Protein 6KIL (pdb70)

Secondary structure (DSSP, 8-state):
-PPP--S-EE--SHHHHHHHHHHSSEEEEEEE-TT-HHHHHHHHHHHHHHHHSS-EEEEEEGGG-HHHHHHTT--SSSEEEEEETTEEEEEEES---HHHHHHHHHHHHS---

Organism: Halobacterium salinarum (strain ATCC 700922 / JCM 11081 / NRC-1) (NCBI:txid64091)

Structure (mmCIF, N/CA/C/O backbone):
data_6KIL
#
_entry.id   6KIL
#
_cell.length_a   40.917
_cell.length_b   43.283
_cell.length_c   54.435
_cell.angle_alpha   90.000
_cell.angle_beta   90.000
_cell.angle_gamma   90.000
#
_symmetry.space_group_name_H-M   'P 21 21 21'
#
loop_
_entity.id
_entity.type
_entity.pdbx_description
1 polymer Thioredoxin
2 water water
#
loop_
_atom_site.group_PDB
_atom_site.id
_atom_site.type_symbol
_atom_site.label_atom_id
_atom_site.label_alt_id
_atom_site.label_comp_id
_atom_site.label_asym_id
_atom_site.label_entity_id
_atom_site.label_seq_id
_atom_site.pdbx_PDB_ins_code
_atom_site.Cartn_x
_atom_site.Cartn_y
_atom_site.Cartn_z
_atom_site.occupancy
_atom_site.B_iso_or_equiv
_atom_site.auth_seq_id
_atom_site.auth_comp_id
_atom_site.auth_asym_id
_atom_site.auth_atom_id
_atom_site.pdbx_PDB_model_num
ATOM 1 N N . GLY A 1 12 ? 52.89100 12.64400 17.96700 1.000 49.78325 10 GLY A N 1
ATOM 2 C CA . GLY A 1 12 ? 52.56900 13.54700 16.87900 1.000 40.47584 10 GLY A CA 1
ATOM 3 C C . GLY A 1 12 ? 52.61800 15.02300 17.24400 1.000 45.24662 10 GLY A C 1
ATOM 4 O O . GLY A 1 12 ? 53.57200 15.49500 17.86300 1.000 41.51053 10 GLY A O 1
ATOM 5 N N . THR A 1 13 ? 51.58000 15.75300 16.84300 1.000 45.45416 11 THR A N 1
ATOM 6 C CA . THR A 1 13 ? 51.46900 17.18600 17.06200 1.000 48.54116 11 THR A CA 1
ATOM 7 C C . THR A 1 13 ? 50.65800 17.46500 18.32700 1.000 45.69602 11 THR A C 1
ATOM 8 O O . THR A 1 13 ? 49.93400 16.60500 18.83700 1.000 43.90094 11 THR A O 1
ATOM 12 N N . ALA A 1 14 ? 50.79300 18.68700 18.83600 1.000 49.76635 12 ALA A N 1
ATOM 13 C CA . ALA A 1 14 ? 50.10300 19.08900 20.05500 1.000 44.26112 12 ALA A CA 1
ATOM 14 C C . ALA A 1 14 ? 48.65300 19.44000 19.75000 1.000 43.32338 12 ALA A C 1
ATOM 15 O O . ALA A 1 14 ? 48.37200 20.24700 18.85900 1.000 43.18757 12 ALA A O 1
ATOM 17 N N . SER A 1 15 ? 47.74000 18.83400 20.48700 1.000 42.02811 13 SER A N 1
ATOM 18 C CA . SER A 1 15 ? 46.32400 19.09200 20.29500 1.000 40.35335 13 SER A CA 1
ATOM 19 C C . SER A 1 15 ? 45.89000 20.31300 21.09800 1.000 27.32677 13 SER A C 1
ATOM 20 O O . SER A 1 15 ? 46.53000 20.67900 22.09000 1.000 22.65132 13 SER A O 1
ATOM 23 N N . PRO A 1 16 ? 44.79100 20.96900 20.69800 1.000 28.11283 14 PRO A N 1
ATOM 24 C CA . PRO A 1 16 ? 44.28400 22.11700 21.48100 1.000 21.18536 14 PRO A CA 1
ATOM 25 C C . PRO A 1 16 ? 43.55200 21.65300 22.73800 1.000 16.47512 14 PRO A C 1
ATOM 26 O O . PRO A 1 16 ? 42.31600 21.52600 22.80100 1.000 15.82500 14 PRO A O 1
ATOM 30 N N . ASP A 1 17 ? 44.33500 21.41500 23.78300 1.000 13.10309 15 ASP A N 1
ATOM 31 C CA . ASP A 1 17 ? 43.83500 20.80300 25.00400 1.000 12.63308 15 ASP A CA 1
ATOM 32 C C . ASP A 1 17 ? 43.48300 21.81300 26.08600 1.000 14.37171 15 ASP A C 1
ATOM 33 O O . ASP A 1 17 ? 43.22300 21.41400 27.22200 1.000 17.35752 15 ASP A O 1
ATOM 38 N N . GLU A 1 18 ? 43.43500 23.10100 25.75700 1.000 10.44648 16 GLU A N 1
ATOM 39 C CA . GLU A 1 18 ? 42.93900 24.12000 26.66500 1.000 12.97087 16 GLU A CA 1
ATOM 40 C C . GLU A 1 18 ? 42.03200 25.06500 25.89300 1.000 10.39374 16 GLU A C 1
ATOM 41 O O . GLU A 1 18 ? 42.15800 25.18900 24.67100 1.000 12.70105 16 GLU A O 1
ATOM 47 N N . PRO A 1 19 ? 41.08000 25.71200 26.56000 1.000 8.05210 17 PRO A N 1
ATOM 48 C CA . PRO A 1 19 ? 40.18500 26.61600 25.83300 1.000 7.86120 17 PRO A CA 1
ATOM 49 C C . PRO A 1 19 ? 40.93900 27.78400 25.20900 1.000 9.34182 17 PRO A C 1
ATOM 50 O O . PRO A 1 19 ? 41.96500 28.23500 25.71800 1.000 11.15708 17 PRO A O 1
ATOM 54 N N . LEU A 1 20 ? 40.39700 28.27100 24.09600 1.000 9.83099 18 LEU A N 1
ATOM 55 C CA . LEU A 1 20 ? 40.97100 29.37200 23.32000 1.000 8.32925 18 LEU A CA 1
ATOM 56 C C . LEU A 1 20 ? 40.06700 30.59300 23.43100 1.000 6.87502 18 LEU A C 1
ATOM 57 O O . LEU A 1 20 ? 38.91100 30.54600 22.99600 1.000 9.64440 18 LEU A O 1
ATOM 62 N N . TYR A 1 21 ? 40.59600 31.69700 23.95900 1.000 8.23251 19 TYR A N 1
ATOM 63 C CA . TYR A 1 21 ? 39.83600 32.94300 23.93800 1.000 9.45592 19 TYR A CA 1
ATOM 64 C C . TYR A 1 21 ? 39.89200 33.53100 22.53500 1.000 8.60020 19 TYR A C 1
ATOM 65 O O . TYR A 1 21 ? 40.97200 33.71300 21.96700 1.000 11.14771 19 TYR A O 1
ATOM 74 N N . VAL A 1 22 ? 38.71800 33.80200 21.97500 1.000 7.89067 20 VAL A N 1
ATOM 75 C CA . VAL A 1 22 ? 38.56900 34.15900 20.57100 1.000 9.40645 20 VAL A CA 1
ATOM 76 C C . VAL A 1 22 ? 37.88400 35.51200 20.49500 1.000 9.72304 20 VAL A C 1
ATOM 77 O O . VAL A 1 22 ? 36.84800 35.72300 21.13600 1.000 11.45041 20 VAL A O 1
ATOM 81 N N . GLN A 1 23 ? 38.46400 36.42500 19.72600 1.000 11.15994 21 GLN A N 1
ATOM 82 C CA A GLN A 1 23 ? 37.88600 37.74000 19.50100 0.475 12.26421 21 GLN A CA 1
ATOM 83 C CA B GLN A 1 23 ? 37.89300 37.74600 19.50300 0.525 12.15034 21 GLN A CA 1
ATOM 84 C C . GLN A 1 23 ? 37.77400 37.94400 18.00000 1.000 12.48642 21 GLN A C 1
ATOM 85 O O . GLN A 1 23 ? 38.78300 37.91600 17.29400 1.000 16.60813 21 GLN A O 1
ATOM 96 N N . GLY A 1 24 ? 36.55500 38.10000 17.51600 1.000 12.51823 22 GLY A N 1
ATOM 97 C CA . GLY A 1 24 ? 36.35900 38.45300 16.12800 1.000 12.07047 22 GLY A CA 1
ATOM 98 C C . GLY A 1 24 ? 36.16200 37.25500 15.21700 1.000 11.41130 22 GLY A C 1
ATOM 99 O O . GLY A 1 24 ? 36.54800 36.12800 15.51400 1.000 11.85915 22 GLY A O 1
ATOM 100 N N . GLN A 1 25 ? 35.58300 37.54500 14.04900 1.000 15.81659 23 GLN A N 1
ATOM 101 C CA . GLN A 1 25 ? 35.24500 36.49700 13.09400 1.000 14.63175 23 GLN A CA 1
ATOM 102 C C . GLN A 1 25 ? 36.48400 35.79500 12.55000 1.000 13.16471 23 GLN A C 1
ATOM 103 O O . GLN A 1 25 ? 36.48200 34.57100 12.36300 1.000 14.01126 23 GLN A O 1
ATOM 109 N N . THR A 1 26 ? 37.54500 36.54600 12.25000 1.000 12.49055 24 THR A N 1
ATOM 110 C CA . THR A 1 26 ? 38.73300 35.90400 11.69200 1.000 12.84816 24 THR A CA 1
ATOM 111 C C . THR A 1 26 ? 39.31500 34.88400 12.66000 1.000 12.23384 24 THR A C 1
ATOM 112 O O . THR A 1 26 ? 39.72400 33.78700 12.25300 1.000 13.36378 24 THR A O 1
ATOM 116 N N . GLU A 1 27 ? 39.38300 35.23100 13.94700 1.000 11.02017 25 GLU A N 1
ATOM 117 C CA . GLU A 1 27 ? 39.92200 34.29100 14.92600 1.000 10.10087 25 GLU A CA 1
ATOM 118 C C . GLU A 1 27 ? 39.02500 33.07100 15.08400 1.000 9.88656 25 GLU A C 1
ATOM 119 O O . GLU A 1 27 ? 39.52400 31.94800 15.24500 1.000 10.59699 25 GLU A O 1
ATOM 125 N N . LEU A 1 28 ? 37.70700 33.26900 15.04200 1.000 10.51868 26 LEU A N 1
ATOM 126 C CA . LEU A 1 28 ? 36.80200 32.13100 15.14200 1.000 8.96398 26 LEU A CA 1
ATOM 127 C C . LEU A 1 28 ? 36.92800 31.24400 13.91700 1.000 9.99000 26 LEU A C 1
ATOM 128 O O . LEU A 1 28 ? 37.05200 30.02100 14.04100 1.000 9.98632 26 LEU A O 1
ATOM 133 N N . ASP A 1 29 ? 36.95900 31.85500 12.72900 1.000 11.29775 27 ASP A N 1
ATOM 134 C CA . ASP A 1 29 ? 37.15500 31.09500 11.49900 1.000 11.49083 27 ASP A CA 1
ATOM 135 C C . ASP A 1 29 ? 38.44300 30.29100 11.54200 1.000 13.47234 27 ASP A C 1
ATOM 136 O O . ASP A 1 29 ? 38.51100 29.17500 11.01100 1.000 14.18706 27 ASP A O 1
ATOM 141 N N . ASP A 1 30 ? 39.49600 30.84900 12.14100 1.000 12.02887 28 ASP A N 1
ATOM 142 C CA . ASP A 1 30 ? 40.74200 30.09800 12.21400 1.000 11.06547 28 ASP A CA 1
ATOM 143 C C . ASP A 1 30 ? 40.55400 28.82500 13.02500 1.000 13.15909 28 ASP A C 1
ATOM 144 O O . ASP A 1 30 ? 41.09000 27.76800 12.67000 1.000 15.55087 28 ASP A O 1
ATOM 149 N N . VAL A 1 31 ? 39.79100 28.90900 14.11900 1.000 9.46613 29 VAL A N 1
ATOM 150 C CA . VAL A 1 31 ? 39.61800 27.74300 14.97900 1.000 9.74265 29 VAL A CA 1
ATOM 151 C C . VAL A 1 31 ? 38.68500 26.73200 14.33200 1.000 12.72740 29 VAL A C 1
ATOM 152 O O . VAL A 1 31 ? 38.96000 25.52500 14.33700 1.000 12.06678 29 VAL A O 1
ATOM 156 N N . THR A 1 32 ? 37.58300 27.19900 13.74200 1.000 11.08095 30 THR A N 1
ATOM 157 C CA . THR A 1 32 ? 36.62500 26.25200 13.17100 1.000 9.64434 30 THR A CA 1
ATOM 158 C C . THR A 1 32 ? 37.12000 25.63600 11.86700 1.000 14.16573 30 THR A C 1
ATOM 159 O O . THR A 1 32 ? 36.61500 24.58000 11.47100 1.000 15.11807 30 THR A O 1
ATOM 163 N N . SER A 1 33 ? 38.09300 26.25500 11.18900 1.000 13.16066 31 SER A N 1
ATOM 164 C CA A SER A 1 33 ? 38.64900 25.64300 9.98800 0.565 13.16450 31 SER A CA 1
ATOM 165 C CA B SER A 1 33 ? 38.69100 25.68600 9.98200 0.435 13.99707 31 SER A CA 1
ATOM 166 C C . SER A 1 33 ? 39.82400 24.72000 10.28800 1.000 15.85090 31 SER A C 1
ATOM 167 O O . SER A 1 33 ? 40.12300 23.83800 9.47300 1.000 19.52440 31 SER A O 1
ATOM 172 N N . ASP A 1 34 ? 40.47900 24.88900 11.44000 1.000 16.60605 32 ASP A N 1
ATOM 173 C CA A ASP A 1 34 ? 41.64100 24.10200 11.82900 0.464 17.65163 32 ASP A CA 1
ATOM 174 C CA B ASP A 1 34 ? 41.63600 24.08500 11.80700 0.536 17.24984 32 ASP A CA 1
ATOM 175 C C . ASP A 1 34 ? 41.30000 22.94400 12.76000 1.000 15.39139 32 ASP A C 1
ATOM 176 O O . ASP A 1 34 ? 42.18100 22.13600 13.06400 1.000 16.57642 32 ASP A O 1
ATOM 185 N N . ASN A 1 35 ? 40.06100 22.85800 13.23600 1.000 13.49060 33 ASN A N 1
ATOM 186 C CA . ASN A 1 35 ? 39.61900 21.80000 14.14000 1.000 12.63544 33 ASN A CA 1
ATOM 187 C C . ASN A 1 35 ? 38.27500 21.28900 13.65400 1.000 12.52084 33 ASN A C 1
ATOM 188 O O . ASN A 1 35 ? 37.39500 22.09000 13.34000 1.000 13.17558 33 ASN A O 1
ATOM 193 N N . ASP A 1 36 ? 38.13500 19.96300 13.54000 1.000 10.11162 34 ASP A N 1
ATOM 194 C CA . ASP A 1 36 ? 36.90900 19.42000 12.96400 1.000 10.58299 34 ASP A CA 1
ATOM 195 C C . ASP A 1 36 ? 35.69800 19.78100 13.81000 1.000 12.06670 34 ASP A C 1
ATOM 196 O O . ASP A 1 36 ? 34.66400 20.18900 13.27600 1.000 11.43897 34 ASP A O 1
ATOM 201 N N . VAL A 1 37 ? 35.80300 19.65900 15.13400 1.000 9.03024 35 VAL A N 1
ATOM 202 C CA . VAL A 1 37 ? 34.68100 19.94900 16.02000 1.000 8.75923 35 VAL A CA 1
ATOM 203 C C . VAL A 1 37 ? 35.11300 21.06000 16.96000 1.000 8.87186 35 VAL A C 1
ATOM 204 O O . VAL A 1 37 ? 36.21300 21.00800 17.52400 1.000 8.85931 35 VAL A O 1
ATOM 208 N N . VAL A 1 38 ? 34.27100 22.07900 17.10900 1.000 8.70870 36 VAL A N 1
ATOM 209 C CA . VAL A 1 38 ? 34.57400 23.20000 17.98900 1.000 9.10453 36 VAL A CA 1
ATOM 210 C C . VAL A 1 38 ? 33.35000 23.48500 18.85000 1.000 7.38191 36 VAL A C 1
ATOM 211 O O . VAL A 1 38 ? 32.24000 23.62700 18.32600 1.000 8.37688 36 VAL A O 1
ATOM 215 N N . LEU A 1 39 ? 33.55500 23.57700 20.16900 1.000 7.68870 37 LEU A N 1
ATOM 216 C CA . LEU A 1 39 ? 32.53100 24.07100 21.08500 1.000 6.80761 37 LEU A CA 1
ATOM 217 C C . LEU A 1 39 ? 32.84100 25.52900 21.39900 1.000 8.40166 37 LEU A C 1
ATOM 218 O O . LEU A 1 39 ? 33.85700 25.82600 22.03600 1.000 8.39622 37 LEU A O 1
ATOM 223 N N . ALA A 1 40 ? 31.96300 26.43300 20.96300 1.000 8.13935 38 ALA A N 1
ATOM 224 C CA . ALA A 1 40 ? 32.11500 27.86600 21.19500 1.000 6.27081 38 ALA A CA 1
ATOM 225 C C . ALA A 1 40 ? 31.25200 28.26800 22.38300 1.000 8.94131 38 ALA A C 1
ATOM 226 O O . ALA A 1 40 ? 30.02500 28.14600 22.33400 1.000 10.24223 38 ALA A O 1
ATOM 228 N N . ASP A 1 41 ? 31.89800 28.75300 23.43200 1.000 7.54529 39 ASP A N 1
ATOM 229 C CA . ASP A 1 41 ? 31.25500 29.14700 24.68400 1.000 6.70110 39 ASP A CA 1
ATOM 230 C C . ASP A 1 41 ? 31.10200 30.66500 24.65800 1.000 9.12733 39 ASP A C 1
ATOM 231 O O . ASP A 1 41 ? 32.08700 31.39500 24.81600 1.000 8.64124 39 ASP A O 1
ATOM 236 N N . PHE A 1 42 ? 29.87800 31.14400 24.42100 1.000 6.94051 40 PHE A N 1
ATOM 237 C CA . PHE A 1 42 ? 29.59700 32.57900 24.43500 1.000 6.69031 40 PHE A CA 1
ATOM 238 C C . PHE A 1 42 ? 29.22000 32.98000 25.85000 1.000 7.90535 40 PHE A C 1
ATOM 239 O O . PHE A 1 42 ? 28.21300 32.50200 26.38700 1.000 8.96033 40 PHE A O 1
ATOM 247 N N . TYR A 1 43 ? 30.01200 33.87000 26.44100 1.000 7.52734 41 TYR A N 1
ATOM 248 C CA . TYR A 1 43 ? 29.92800 34.18200 27.86200 1.000 8.03985 41 TYR A CA 1
ATOM 249 C C . TYR A 1 43 ? 29.92700 35.68600 28.11100 1.000 10.45811 41 TYR A C 1
ATOM 250 O O . TYR A 1 43 ? 30.25800 36.49400 27.24100 1.000 11.09946 41 TYR A O 1
ATOM 259 N N . ALA A 1 44 ? 29.56600 36.04700 29.34200 1.000 9.65349 42 ALA A N 1
ATOM 260 C CA . ALA A 1 44 ? 29.79900 37.37100 29.90000 1.000 12.88267 42 ALA A CA 1
ATOM 261 C C . ALA A 1 44 ? 30.40700 37.19700 31.28600 1.000 12.87622 42 ALA A C 1
ATOM 262 O O . ALA A 1 44 ? 30.01800 36.29200 32.02800 1.000 15.59658 42 ALA A O 1
ATOM 264 N N . ASP A 1 45 ? 31.38200 38.04500 31.63500 1.000 16.12833 43 ASP A N 1
ATOM 265 C CA A ASP A 1 45 ? 32.09600 37.87200 32.89600 0.568 21.63932 43 ASP A CA 1
ATOM 266 C CA B ASP A 1 45 ? 32.08000 37.82800 32.89800 0.432 21.59158 43 ASP A CA 1
ATOM 267 C C . ASP A 1 45 ? 31.24500 38.21500 34.10900 1.000 21.20887 43 ASP A C 1
ATOM 268 O O . ASP A 1 45 ? 31.62100 37.85900 35.23200 1.000 27.13663 43 ASP A O 1
ATOM 277 N N . TRP A 1 46 ? 30.12700 38.90500 33.91200 1.000 15.89081 44 TRP A N 1
ATOM 278 C CA . TRP A 1 46 ? 29.22400 39.26400 34.99600 1.000 18.64645 44 TRP A CA 1
ATOM 279 C C . TRP A 1 46 ? 28.14000 38.22100 35.22400 1.000 15.85628 44 TRP A C 1
ATOM 280 O O . TRP A 1 46 ? 27.28500 38.41900 36.10000 1.000 21.00116 44 TRP A O 1
ATOM 291 N N . CYS A 1 47 ? 28.16600 37.11600 34.48100 1.000 17.72996 45 CYS A N 1
ATOM 292 C CA . CYS A 1 47 ? 27.12300 36.10100 34.52700 1.000 14.11720 45 CYS A CA 1
ATOM 293 C C . CYS A 1 47 ? 27.60600 34.90100 35.33200 1.000 15.20191 45 CYS A C 1
ATOM 294 O O . CYS A 1 47 ? 28.63000 34.29500 34.99200 1.000 15.43366 45 CYS A O 1
ATOM 297 N N . GLY A 1 48 ? 26.85700 34.55100 36.37900 1.000 18.34945 46 GLY A N 1
ATOM 298 C CA . GLY A 1 48 ? 27.21700 33.48000 37.28100 1.000 16.86681 46 GLY A CA 1
ATOM 299 C C . GLY A 1 48 ? 27.30800 32.11800 36.62000 1.000 17.01449 46 GLY A C 1
ATOM 300 O O . GLY A 1 48 ? 28.33900 31.44200 36.70700 1.000 16.72316 46 GLY A O 1
ATOM 301 N N . PRO A 1 49 ? 26.23000 31.67600 35.96000 1.000 17.60445 47 PRO A N 1
ATOM 302 C CA . PRO A 1 49 ? 26.30800 30.40900 35.21600 1.000 14.36005 47 PRO A CA 1
ATOM 303 C C . PRO A 1 49 ? 27.45100 30.36400 34.21400 1.000 12.33748 47 PRO A C 1
ATOM 304 O O . PRO A 1 49 ? 28.03500 29.29500 34.00100 1.000 14.72858 47 PRO A O 1
ATOM 308 N N . CYS A 1 50 ? 27.81400 31.49700 33.61400 1.000 13.21771 48 CYS A N 1
ATOM 309 C CA . CYS A 1 50 ? 28.96800 31.51100 32.71900 1.000 12.62495 48 CYS A CA 1
ATOM 310 C C . CYS A 1 50 ? 30.25100 31.14300 33.45400 1.000 13.25379 48 CYS A C 1
ATOM 311 O O . CYS A 1 50 ? 31.08600 30.39800 32.92200 1.000 13.46116 48 CYS A O 1
ATOM 314 N N . GLN A 1 51 ? 30.45200 31.69500 34.65600 1.000 15.21778 49 GLN A N 1
ATOM 315 C CA . GLN A 1 51 ? 31.66400 31.36200 35.40100 1.000 14.86128 49 GLN A CA 1
ATOM 316 C C . GLN A 1 51 ? 31.67600 29.89300 35.80500 1.000 17.31801 49 GLN A C 1
ATOM 317 O O . GLN A 1 51 ? 32.72900 29.24600 35.78800 1.000 20.68211 49 GLN A O 1
ATOM 323 N N . MET A 1 52 ? 30.50900 29.33000 36.09900 1.000 14.73846 50 MET A N 1
ATOM 324 C CA . MET A 1 52 ? 30.44600 27.91500 36.44500 1.000 17.58336 50 MET A CA 1
ATOM 325 C C . MET A 1 52 ? 30.79300 27.03300 35.25200 1.000 15.65188 50 MET A C 1
ATOM 326 O O . MET A 1 52 ? 31.28500 25.90900 35.42300 1.000 17.78782 50 MET A O 1
ATOM 331 N N . LEU A 1 53 ? 30.57600 27.53600 34.03700 1.000 13.57637 51 LEU A N 1
ATOM 332 C CA . LEU A 1 53 ? 30.96500 26.78000 32.85800 1.000 11.09463 51 LEU A CA 1
ATOM 333 C C . LEU A 1 53 ? 32.47300 26.76800 32.63600 1.000 15.04274 51 LEU A C 1
ATOM 334 O O . LEU A 1 53 ? 32.95500 25.91500 31.89100 1.000 14.68653 51 LEU A O 1
ATOM 339 N N . GLU A 1 54 ? 33.23000 27.66200 33.29200 1.000 15.04504 52 GLU A N 1
ATOM 340 C CA A GLU A 1 54 ? 34.66600 27.78000 33.03300 0.395 14.28295 52 GLU A CA 1
ATOM 341 C CA B GLU A 1 54 ? 34.65100 27.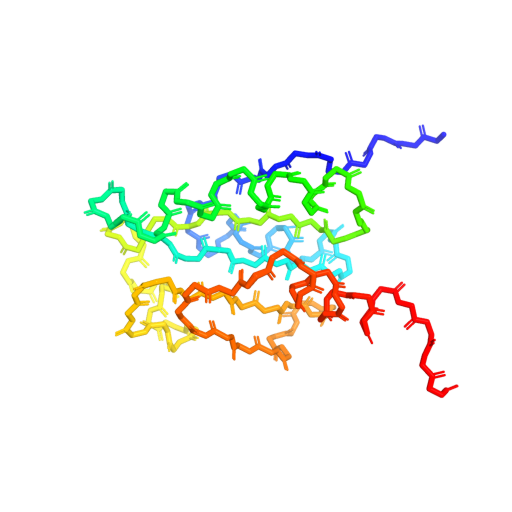76200 32.98200 0.605 13.70821 52 GLU A CA 1
ATOM 342 C C . GLU A 1 54 ? 35.42100 26.49100 33.31600 1.000 13.17015 52 GLU A C 1
ATOM 343 O O . GLU A 1 54 ? 36.18100 26.02700 32.44400 1.000 13.84893 52 GLU A O 1
ATOM 354 N N . PRO A 1 55 ? 35.28000 25.86900 34.49400 1.000 13.36100 53 PRO A N 1
ATOM 355 C CA . PRO A 1 55 ? 35.98800 24.59600 34.70100 1.000 13.23695 53 PRO A CA 1
ATOM 356 C C . PRO A 1 55 ? 35.45700 23.49500 33.80600 1.000 14.19054 53 PRO A C 1
ATOM 357 O O . PRO A 1 55 ? 36.20700 22.58500 33.44600 1.000 14.78793 53 PRO A O 1
ATOM 361 N N . VAL A 1 56 ? 34.17900 23.55700 33.44200 1.000 13.97495 54 VAL A N 1
ATOM 362 C CA . VAL A 1 56 ? 33.57000 22.50700 32.63100 1.000 13.59964 54 VAL A CA 1
ATOM 363 C C . VAL A 1 56 ? 34.13700 22.51400 31.21500 1.000 11.32945 54 VAL A C 1
ATOM 364 O O . VAL A 1 56 ? 34.57600 21.47500 30.70200 1.000 11.17867 54 VAL A O 1
ATOM 368 N N . VAL A 1 57 ? 34.15100 23.67800 30.55600 1.000 12.03953 55 VAL A N 1
ATOM 369 C CA . VAL A 1 57 ? 34.66000 23.67800 29.19000 1.000 9.66451 55 VAL A CA 1
ATOM 370 C C . VAL A 1 57 ? 36.17100 23.49100 29.16600 1.000 10.81390 55 VAL A C 1
ATOM 371 O O . VAL A 1 57 ? 36.71500 23.01600 28.15900 1.000 10.53902 55 VAL A O 1
ATOM 375 N N . GLU A 1 58 ? 36.86200 23.81000 30.26000 1.000 11.31392 56 GLU A N 1
ATOM 376 C CA . GLU A 1 58 ? 38.26700 23.43800 30.38800 1.000 10.14487 56 GLU A CA 1
ATOM 377 C C . GLU A 1 58 ? 38.42500 21.92300 30.36000 1.000 11.17407 56 GLU A C 1
ATOM 378 O O . GLU A 1 58 ? 39.26700 21.38600 29.62800 1.000 11.48453 56 GLU A O 1
ATOM 384 N N . THR A 1 59 ? 37.61000 21.21600 31.14400 1.000 12.11493 57 THR A N 1
ATOM 385 C CA . THR A 1 59 ? 37.67600 19.75800 31.13400 1.000 12.11829 57 THR A CA 1
ATOM 386 C C . THR A 1 59 ? 37.33700 19.19900 29.75100 1.000 11.32354 57 THR A C 1
ATOM 387 O O . THR A 1 59 ? 37.95800 18.23100 29.30000 1.000 12.92463 57 THR A O 1
ATOM 391 N N . LEU A 1 60 ? 36.36800 19.80400 29.06100 1.000 11.31153 58 LEU A N 1
ATOM 392 C CA . LEU A 1 60 ? 36.01100 19.31600 27.73100 1.000 9.27499 58 LEU A CA 1
ATOM 393 C C . LEU A 1 60 ? 37.15900 19.49100 26.75100 1.000 11.07278 58 LEU A C 1
ATOM 394 O O . LEU A 1 60 ? 37.40000 18.61600 25.91600 1.000 10.44545 58 LEU A O 1
ATOM 399 N N . ALA A 1 61 ? 37.87800 20.61300 26.82600 1.000 10.62556 59 ALA A N 1
ATOM 400 C CA . ALA A 1 61 ? 39.04900 20.76300 25.96800 1.000 9.10714 59 ALA A CA 1
ATOM 401 C C . ALA A 1 61 ? 40.11300 19.71900 26.28300 1.000 12.13897 59 ALA A C 1
ATOM 402 O O . ALA A 1 61 ? 40.81600 19.24000 25.38100 1.000 13.42496 59 ALA A O 1
ATOM 404 N N . GLU A 1 62 ? 40.24800 19.35100 27.55400 1.000 10.59556 60 GLU A N 1
ATOM 405 C CA . GLU A 1 62 ? 41.28300 18.41100 27.95800 1.000 12.09701 60 GLU A CA 1
ATOM 406 C C . GLU A 1 62 ? 40.91100 16.96700 27.64900 1.000 14.02808 60 GLU A C 1
ATOM 407 O O . GLU A 1 62 ? 41.80400 16.14400 27.39500 1.000 19.55749 60 GLU A O 1
ATOM 413 N N . GLN A 1 63 ? 39.61800 16.63800 27.66600 1.000 13.10333 61 GLN A N 1
ATOM 414 C CA A GLN A 1 63 ? 39.15200 15.25600 27.62400 0.577 14.06145 61 GLN A CA 1
ATOM 415 C CA B GLN A 1 63 ? 39.20000 15.24400 27.60300 0.423 14.05142 61 GLN A CA 1
ATOM 416 C C . GLN A 1 63 ? 38.46300 14.87000 26.32500 1.000 17.22028 61 GLN A C 1
ATOM 417 O O . GLN A 1 63 ? 38.16700 13.68600 26.13200 1.000 23.44072 61 GLN A O 1
ATOM 428 N N . THR A 1 64 ? 38.16000 15.81900 25.44900 1.000 13.82624 62 THR A N 1
ATOM 429 C CA . THR A 1 64 ? 37.53000 15.47600 24.17700 1.000 12.80095 62 THR A CA 1
ATOM 430 C C . THR A 1 64 ? 38.39200 15.96500 23.02300 1.000 14.37421 62 THR A C 1
ATOM 431 O O . THR A 1 64 ? 39.32800 16.74300 23.20200 1.000 10.70653 62 THR A O 1
ATOM 435 N N . ASP A 1 65 ? 38.02300 15.53300 21.81700 1.000 11.22819 63 ASP A N 1
ATOM 436 C CA . ASP A 1 65 ? 38.67700 15.96500 20.59100 1.000 11.00984 63 ASP A CA 1
ATOM 437 C C . ASP A 1 65 ? 38.14600 17.28800 20.06100 1.000 9.97053 63 ASP A C 1
ATOM 438 O O . ASP A 1 65 ? 38.63400 17.76000 19.02400 1.000 13.82469 63 ASP A O 1
ATOM 443 N N . ALA A 1 66 ? 37.18000 17.90300 20.72700 1.000 8.90242 64 ALA A N 1
ATOM 444 C CA . ALA A 1 66 ? 36.71800 19.22600 20.31900 1.000 7.85829 64 ALA A CA 1
ATOM 445 C C . ALA A 1 66 ? 37.69400 20.30100 20.77600 1.000 9.47572 64 ALA A C 1
ATOM 446 O O . ALA A 1 66 ? 38.21900 20.24600 21.89500 1.000 11.39710 64 ALA A O 1
ATOM 448 N N . ALA A 1 67 ? 37.93500 21.28600 19.90800 1.000 7.54631 65 ALA A N 1
ATOM 449 C CA . ALA A 1 67 ? 38.53800 22.52200 20.37700 1.000 7.76819 65 ALA A CA 1
ATOM 450 C C . ALA A 1 67 ? 37.46000 23.33800 21.07000 1.000 9.38990 65 ALA A C 1
ATOM 451 O O . ALA A 1 67 ? 36.28100 23.27100 20.70900 1.000 11.05907 65 ALA A O 1
ATOM 453 N N . VAL A 1 68 ? 37.85100 24.09800 22.08500 1.000 7.29766 66 VAL A N 1
ATOM 454 C CA . VAL A 1 68 ? 36.91200 24.95600 22.79600 1.000 6.26147 66 VAL A CA 1
ATOM 455 C C . VAL A 1 68 ? 37.31700 26.40700 22.58700 1.000 7.65396 66 VAL A C 1
ATOM 456 O O . VAL A 1 68 ? 38.46400 26.77800 22.86800 1.000 8.24728 66 VAL A O 1
ATOM 460 N N . ALA A 1 69 ? 36.37400 27.21900 22.10100 1.000 8.41107 67 ALA A N 1
ATOM 461 C CA . ALA A 1 69 ? 36.55300 28.65200 21.92400 1.000 6.46495 67 ALA A CA 1
ATOM 462 C C . ALA A 1 69 ? 35.68500 29.37300 22.94400 1.000 8.39248 67 ALA A C 1
ATOM 463 O O . ALA A 1 69 ? 34.56900 28.94300 23.22000 1.000 12.19335 67 ALA A O 1
ATOM 465 N N . LYS A 1 70 ? 36.21900 30.42800 23.55300 1.000 8.63928 68 LYS A N 1
ATOM 466 C CA . LYS A 1 70 ? 35.46400 31.23500 24.51100 1.000 9.40876 68 LYS A CA 1
ATOM 467 C C . LYS A 1 70 ? 35.34600 32.64500 23.95900 1.000 9.11470 68 LYS A C 1
ATOM 468 O O . LYS A 1 70 ? 36.35900 33.28000 23.64800 1.000 9.28700 68 LYS A O 1
ATOM 474 N N . ILE A 1 71 ? 34.11700 33.14200 23.84400 1.000 7.56146 69 ILE A N 1
ATOM 475 C CA . ILE A 1 71 ? 33.85800 34.42100 23.19400 1.000 8.71515 69 ILE A CA 1
ATOM 476 C C . ILE A 1 71 ? 33.06800 35.30600 24.14600 1.000 7.84348 69 ILE A C 1
ATOM 477 O O . ILE A 1 71 ? 31.95900 34.94500 24.54900 1.000 11.00459 69 ILE A O 1
ATOM 482 N N . ASP A 1 72 ? 33.63000 36.46400 24.49300 1.000 10.59835 70 ASP A N 1
ATOM 483 C CA . ASP A 1 72 ? 32.95600 37.45100 25.34300 1.000 10.90109 70 ASP A CA 1
ATOM 484 C C . ASP A 1 72 ? 31.90600 38.18800 24.51700 1.000 11.44115 70 ASP A C 1
ATOM 485 O O . ASP A 1 72 ? 32.25200 38.92600 23.58200 1.000 12.50770 70 ASP A O 1
ATOM 490 N N . VAL A 1 73 ? 30.62100 38.00200 24.85800 1.000 10.26194 71 VAL A N 1
ATOM 491 C CA . VAL A 1 73 ? 29.56500 38.61200 24.04700 1.000 10.47794 71 VAL A CA 1
ATOM 492 C C . VAL A 1 73 ? 29.61200 40.13100 24.11500 1.000 15.02778 71 VAL A C 1
ATOM 493 O O . VAL A 1 73 ? 29.20200 40.80600 23.16600 1.000 18.55378 71 VAL A O 1
ATOM 497 N N . ASP A 1 74 ? 30.08400 40.70200 25.22400 1.000 14.58193 72 ASP A N 1
ATOM 498 C CA . ASP A 1 74 ? 30.12000 42.15700 25.32600 1.000 14.12861 72 ASP A CA 1
ATOM 499 C C . ASP A 1 74 ? 31.16800 42.76900 24.40900 1.000 13.79439 72 ASP A C 1
ATOM 500 O O . ASP A 1 74 ? 31.02700 43.92900 24.00700 1.000 20.66013 72 ASP A O 1
ATOM 505 N N . GLU A 1 75 ? 32.21500 42.01700 24.07200 1.000 13.02323 73 GLU A N 1
ATOM 506 C CA . GLU A 1 75 ? 33.27800 42.48200 23.18500 1.000 13.59585 73 GLU A CA 1
ATOM 507 C C . GLU A 1 75 ? 33.12900 41.96400 21.76500 1.000 19.68689 73 GLU A C 1
ATOM 508 O O . GLU A 1 75 ? 33.98300 42.24900 20.91900 1.000 18.41934 73 GLU A O 1
ATOM 514 N N . ASN A 1 76 ? 32.08700 41.19300 21.48700 1.000 16.52337 74 ASN A N 1
ATOM 515 C CA . ASN A 1 76 ? 31.88600 40.58200 20.18300 1.000 16.95680 74 ASN A CA 1
ATOM 516 C C . ASN A 1 76 ? 30.39900 40.56500 19.85500 1.000 15.16505 74 ASN A C 1
ATOM 517 O O . ASN A 1 76 ? 29.835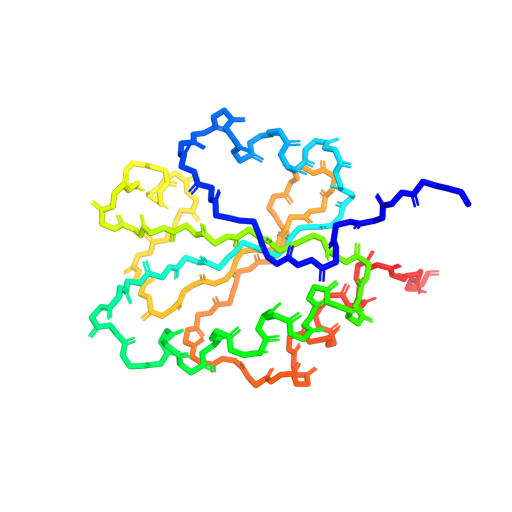00 39.53900 19.47700 1.000 15.98172 74 ASN A O 1
ATOM 522 N N . GLN A 1 77 ? 29.74700 41.72700 19.98900 1.000 17.65278 75 GLN A N 1
ATOM 523 C CA . GLN A 1 77 ? 28.29503 41.84157 19.85358 1.000 21.80949 75 GLN A CA 1
ATOM 524 C C . GLN A 1 77 ? 27.81400 41.34500 18.49200 1.000 22.74293 75 GLN A C 1
ATOM 525 O O . GLN A 1 77 ? 26.84312 40.58070 18.40532 1.000 21.21581 75 GLN A O 1
ATOM 531 N N . ALA A 1 78 ? 28.44200 41.86600 17.43500 1.000 26.24968 76 ALA A N 1
ATOM 532 C CA . ALA A 1 78 ? 28.04000 41.50200 16.07900 1.000 29.15543 76 ALA A CA 1
ATOM 533 C C . ALA A 1 78 ? 28.36400 40.04400 15.77400 1.000 22.77099 76 ALA A C 1
ATOM 534 O O . ALA A 1 78 ? 27.59000 39.36500 15.08600 1.000 28.00593 76 ALA A O 1
ATOM 536 N N . LEU A 1 79 ? 29.50600 39.55300 16.26300 1.000 20.56864 77 LEU A N 1
ATOM 537 C CA . LEU A 1 79 ? 29.83200 38.13500 16.13400 1.000 17.84031 77 LEU A CA 1
ATOM 538 C C . LEU A 1 79 ? 28.76800 37.27200 16.80300 1.000 18.09977 77 LEU A C 1
ATOM 539 O O . LEU A 1 79 ? 28.30100 36.28000 16.23500 1.000 17.78174 77 LEU A O 1
ATO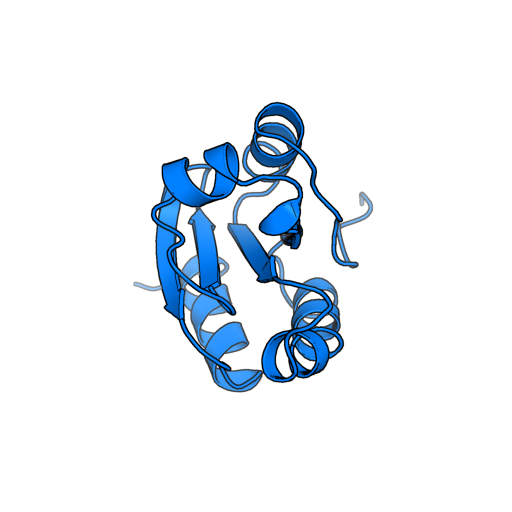M 544 N N . ALA A 1 80 ? 28.36300 37.64300 18.01400 1.000 16.54654 78 ALA A N 1
ATOM 545 C CA . ALA A 1 80 ? 27.32700 36.88100 18.69700 1.000 18.23296 78 ALA A CA 1
ATOM 546 C C . ALA A 1 80 ? 26.02300 36.89900 17.91200 1.000 16.52657 78 ALA A C 1
ATOM 547 O O . ALA A 1 80 ? 25.39100 35.85300 17.71400 1.000 19.63802 78 ALA A O 1
ATOM 549 N N . SER A 1 81 ? 25.60100 38.08500 17.46200 1.000 19.61597 79 SER A N 1
ATOM 550 C CA . SER A 1 81 ? 24.36900 38.19800 16.69100 1.000 26.91738 79 SER A CA 1
ATOM 551 C C . SER A 1 81 ? 24.42700 37.37300 15.41400 1.000 25.50985 79 SER A C 1
ATOM 552 O O . SER A 1 81 ? 23.40800 36.81200 14.99600 1.000 25.36122 79 SE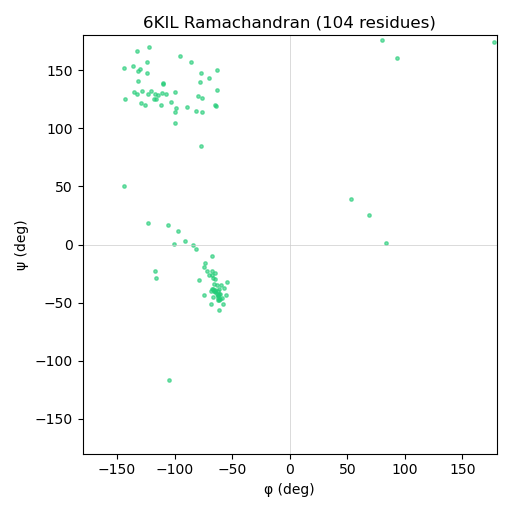R A O 1
ATOM 555 N N . ALA A 1 82 ? 25.60500 37.27600 14.79100 1.000 24.97472 80 ALA A N 1
ATOM 556 C CA . ALA A 1 82 ? 25.74600 36.51800 13.55200 1.000 22.09765 80 ALA A CA 1
ATOM 557 C C . ALA A 1 82 ? 25.50200 35.02800 13.74700 1.000 20.69014 80 ALA A C 1
ATOM 558 O O . ALA A 1 82 ? 25.15700 34.33500 12.78300 1.000 26.41661 80 ALA A O 1
ATOM 560 N N . TYR A 1 83 ? 25.68800 34.51400 14.96100 1.000 18.09616 81 TYR A N 1
ATOM 561 C CA . TYR A 1 83 ? 25.41700 33.11600 15.26200 1.000 15.92136 81 TYR A CA 1
ATOM 562 C C . TYR A 1 83 ? 24.13800 32.94500 16.07300 1.000 20.45560 81 TYR A C 1
ATOM 563 O O . TYR A 1 83 ? 23.91100 31.88000 16.65500 1.000 22.52890 81 TYR A O 1
ATOM 572 N N . GLY A 1 84 ? 23.29400 33.97100 16.10000 1.000 19.72230 82 GLY A N 1
ATOM 573 C CA . GLY A 1 84 ? 22.02100 33.88900 16.78600 1.000 22.94104 82 GLY A CA 1
ATOM 574 C C . GLY A 1 84 ? 22.12800 33.80500 18.28800 1.000 20.13080 82 GLY A C 1
ATOM 575 O O . GLY A 1 84 ? 21.22800 33.27300 18.93600 1.000 18.39477 82 GLY A O 1
ATOM 576 N N . VAL A 1 85 ? 23.21400 34.30300 18.86200 1.000 15.54132 83 VAL A N 1
ATOM 577 C CA . VAL A 1 85 ? 23.39000 34.28500 20.30900 1.000 13.66004 83 VAL A CA 1
ATOM 578 C C . VAL A 1 85 ? 22.63100 35.46500 20.89500 1.000 16.36749 83 VAL A C 1
ATOM 579 O O . VAL A 1 85 ? 22.96400 36.62300 20.62500 1.000 22.86475 83 VAL A O 1
ATOM 583 N N . ARG A 1 86 ? 21.59600 35.18100 21.69100 1.000 13.63810 84 ARG A N 1
ATOM 584 C CA . ARG A 1 86 ? 20.71476 36.22493 22.20534 1.000 15.66164 84 ARG A CA 1
ATOM 585 C C . ARG A 1 86 ? 20.64500 36.21200 23.72500 1.000 13.26506 84 ARG A C 1
ATOM 586 O O . ARG A 1 86 ? 19.71324 36.76663 24.31100 1.000 14.72446 84 ARG A O 1
ATOM 594 N N . GLY A 1 87 ? 21.61000 35.58100 24.36600 1.000 12.62187 85 GLY A N 1
ATOM 595 C CA . GLY A 1 87 ? 21.69300 35.57500 25.81700 1.000 12.02305 85 GLY A CA 1
ATOM 596 C C . GLY A 1 87 ? 22.86800 34.70300 26.20000 1.000 10.64870 85 GLY A C 1
ATOM 597 O O . GLY A 1 87 ? 23.50200 34.06900 25.34900 1.000 9.94748 85 GLY A O 1
ATOM 598 N N . VAL A 1 88 ? 23.16200 34.67900 27.50100 1.000 10.71211 86 VAL A N 1
ATOM 599 C CA . VAL A 1 88 ? 24.27200 33.85100 27.97700 1.000 9.70965 86 VAL A CA 1
ATOM 600 C C . VAL A 1 88 ? 23.84000 33.01900 29.17900 1.000 10.13889 86 VAL A C 1
ATOM 601 O O . VAL A 1 88 ? 22.95500 33.42800 29.94200 1.000 11.26171 86 VAL A O 1
ATOM 605 N N . PRO A 1 89 ? 24.41100 31.82000 29.36300 1.000 9.48758 87 PRO A N 1
ATOM 606 C CA . PRO A 1 89 ? 25.33300 31.15600 28.43100 1.000 8.38275 87 PRO A CA 1
ATOM 607 C C . PRO A 1 89 ? 24.66400 30.66100 27.15000 1.000 9.39845 87 PRO A C 1
ATOM 608 O O . PRO A 1 89 ? 23.53700 30.19700 27.21000 1.000 10.63901 87 PRO A O 1
ATOM 612 N N . THR A 1 90 ? 25.37000 30.75000 26.02500 1.000 9.44802 88 THR A N 1
ATOM 613 C CA . THR A 1 90 ? 25.01500 30.03500 24.80800 1.000 8.76807 88 THR A CA 1
ATOM 614 C C . THR A 1 90 ? 26.25900 29.30200 24.34800 1.000 9.73945 88 THR A C 1
ATOM 615 O O . THR A 1 90 ? 27.34600 29.88300 24.32500 1.000 8.89301 88 THR A O 1
ATOM 619 N N . LEU A 1 91 ? 26.11700 28.02200 24.02200 1.000 8.44078 89 LEU A N 1
ATOM 620 C CA . LEU A 1 91 ? 27.21200 27.24500 23.46700 1.000 8.73693 89 LEU A CA 1
ATOM 621 C C . LEU A 1 91 ? 26.82800 26.79800 22.06700 1.000 8.88670 89 LEU A C 1
ATOM 622 O O . LEU A 1 91 ? 25.75300 26.23200 21.87100 1.000 11.06698 89 LEU A O 1
ATOM 627 N N . VAL A 1 92 ? 27.70900 27.04100 21.09500 1.000 7.04229 90 VAL A N 1
ATOM 628 C CA . VAL A 1 92 ? 27.45200 26.68500 19.70400 1.000 8.45830 90 VAL A CA 1
ATOM 629 C C . VAL A 1 92 ? 28.45100 25.61300 19.32000 1.000 6.70361 90 VAL A C 1
ATOM 630 O O . VAL A 1 92 ? 29.65300 25.78300 19.54400 1.000 9.96113 90 VAL A O 1
ATOM 634 N N . LEU A 1 93 ? 27.97000 24.50800 18.76400 1.000 8.26161 91 LEU A N 1
ATOM 635 C CA . LEU A 1 93 ? 28.86800 23.45500 18.29700 1.000 8.77881 91 LEU A CA 1
ATOM 636 C C . LEU A 1 93 ? 29.04600 23.58600 16.79500 1.000 9.63101 91 LEU A C 1
ATOM 637 O O . LEU A 1 93 ? 28.06200 23.68800 16.06300 1.000 10.95524 91 LEU A O 1
ATOM 642 N N . PHE A 1 94 ? 30.29400 23.55100 16.34700 1.000 10.58548 92 PHE A N 1
ATOM 643 C CA . PHE A 1 94 ? 30.64600 23.59800 14.93800 1.000 10.89994 92 PHE A CA 1
ATOM 644 C C . PHE A 1 94 ? 31.19400 22.24400 14.52400 1.000 9.88540 92 PHE A C 1
ATOM 645 O O . PHE A 1 94 ? 31.97200 21.63200 15.26200 1.000 11.11243 92 PHE A O 1
ATOM 653 N N . ALA A 1 95 ? 30.81000 21.79000 13.34000 1.000 9.62435 93 ALA A N 1
ATOM 654 C CA . ALA A 1 95 ? 31.39500 20.59900 12.74500 1.000 10.50389 93 ALA A CA 1
ATOM 655 C C . ALA A 1 95 ? 31.81700 20.95700 11.33200 1.000 11.40506 93 ALA A C 1
ATOM 656 O O . ALA A 1 95 ? 30.98400 21.37100 10.51700 1.000 12.72448 93 ALA A O 1
ATOM 658 N N . ASP A 1 96 ? 33.10500 20.79100 11.04300 1.000 11.34461 94 ASP A N 1
ATOM 659 C CA . ASP A 1 96 ? 33.65900 21.12200 9.73200 1.000 12.27672 94 ASP A CA 1
ATOM 660 C C . ASP A 1 96 ? 33.31300 22.55500 9.34100 1.000 15.38999 94 ASP A C 1
ATOM 661 O O . ASP A 1 96 ? 32.99900 22.85400 8.18600 1.000 14.80411 94 ASP A O 1
ATOM 666 N N . GLY A 1 97 ? 33.35600 23.44700 10.32900 1.000 14.16553 95 GLY A N 1
ATOM 667 C CA . GLY A 1 97 ? 33.15700 24.85900 10.09000 1.000 18.35526 95 GLY A CA 1
ATOM 668 C C . GLY A 1 97 ? 31.71700 25.30400 10.03300 1.000 21.50469 95 GLY A C 1
ATOM 669 O O . GLY A 1 97 ? 31.46500 26.49300 9.79700 1.000 32.72921 95 GLY A O 1
ATOM 670 N N . GLU A 1 98 ? 30.76500 24.40000 10.23600 1.000 15.86546 96 GLU A N 1
ATOM 671 C CA . GLU A 1 98 ? 29.32766 24.60348 10.15445 1.000 18.31460 96 GLU A CA 1
ATOM 672 C C . GLU A 1 98 ? 28.70800 24.58600 11.54500 1.000 18.19038 96 GLU A C 1
ATOM 673 O O . GLU A 1 98 ? 29.00340 23.69998 12.35385 1.000 15.84921 96 GLU A O 1
ATOM 679 N N . GLN A 1 99 ? 27.89500 25.57200 11.91700 1.000 18.31665 97 GLN A N 1
ATOM 680 C CA . GLN A 1 99 ? 27.10100 25.46900 13.13600 1.000 13.62670 97 GLN A CA 1
ATOM 681 C C . GLN A 1 99 ? 26.09900 24.32000 13.02800 1.000 13.08743 97 GLN A C 1
ATOM 682 O O . GLN A 1 99 ? 25.25100 24.30700 12.12700 1.000 21.21548 97 GLN A O 1
ATOM 688 N N . VAL A 1 100 ? 26.21700 23.33700 13.92700 1.000 13.76502 98 VAL A N 1
ATOM 689 C CA . VAL A 1 100 ? 25.35000 22.16400 13.91800 1.000 17.33846 98 VAL A CA 1
ATOM 690 C C . VAL A 1 100 ? 24.48800 22.03400 15.17000 1.000 18.65988 98 VAL A C 1
ATOM 691 O O . VAL A 1 100 ? 23.46700 21.33000 15.12700 1.000 23.19054 98 VAL A O 1
ATOM 695 N N . GLU A 1 101 ? 24.86200 22.63300 16.29900 1.000 15.12310 99 GLU A N 1
ATOM 696 C CA . GLU A 1 101 ? 24.05700 22.57000 17.51000 1.000 13.72601 99 GLU A CA 1
ATOM 697 C C . GLU A 1 101 ? 24.16800 23.89900 18.23300 1.000 10.71839 99 GLU A C 1
ATOM 698 O O . GLU A 1 101 ? 25.17700 24.59700 18.11600 1.000 11.31433 99 GLU A O 1
ATOM 704 N N . GLU A 1 102 ? 23.12100 24.24700 18.98100 1.000 13.99238 100 GLU A N 1
ATOM 705 C CA . GLU A 1 102 ? 23.17800 25.40000 19.86600 1.000 11.71179 100 GLU A CA 1
ATOM 706 C C . GLU A 1 102 ? 22.40600 25.05900 21.13000 1.000 14.08611 100 GLU A C 1
ATOM 707 O O . GLU A 1 102 ? 21.25000 24.63400 21.05500 1.000 21.26337 100 GLU A O 1
ATOM 713 N N . VAL A 1 103 ? 23.05400 25.20300 22.28200 1.000 11.60898 101 VAL A N 1
ATOM 714 C CA . VAL A 1 103 ? 22.39300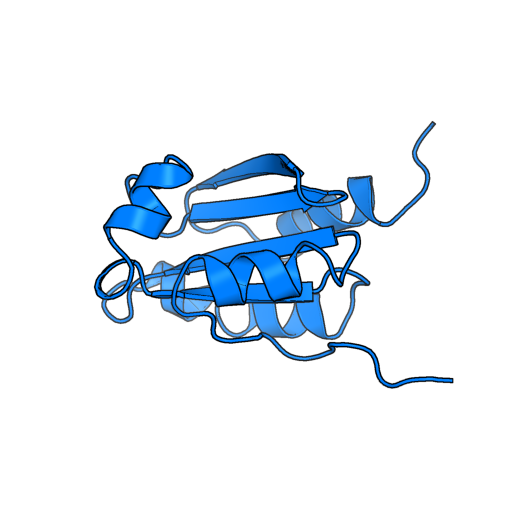 24.95600 23.55300 1.000 13.65545 101 VAL A CA 1
ATOM 715 C C . VAL A 1 103 ? 22.52000 26.21300 24.39600 1.000 10.40207 101 VAL A C 1
ATOM 716 O O . VAL A 1 103 ? 23.48900 26.97000 24.27900 1.000 11.86559 101 VAL A O 1
ATOM 720 N N . VAL A 1 104 ? 21.50300 26.45700 25.21700 1.000 10.52976 102 VAL A N 1
ATOM 721 C CA . VAL A 1 104 ? 21.45500 27.66200 26.03300 1.000 10.94439 102 VAL A CA 1
ATOM 722 C C . VAL A 1 104 ? 21.30000 27.27200 27.49400 1.000 12.33216 102 VAL A C 1
ATOM 723 O O . VAL A 1 104 ? 20.80900 26.18900 27.83900 1.000 15.21811 102 VAL A O 1
ATOM 727 N N . GLY A 1 105 ? 21.71800 28.19000 28.35600 1.000 11.45385 103 GLY A N 1
ATOM 728 C CA . GLY A 1 105 ? 21.67600 27.95500 29.78200 1.000 11.80398 103 GLY A CA 1
ATOM 729 C C . GLY A 1 105 ? 22.85000 27.11700 30.23600 1.000 15.14057 103 GLY A C 1
ATOM 730 O O . GLY A 1 105 ? 23.68000 26.63800 29.45700 1.000 18.48450 103 GLY A O 1
ATOM 731 N N . LEU A 1 106 ? 22.91200 26.94200 31.54500 1.000 11.63016 104 LEU A N 1
ATOM 732 C CA . LEU A 1 106 ? 23.91500 26.07700 32.13100 1.000 13.50994 104 LEU A CA 1
ATOM 733 C C . LEU A 1 106 ? 23.64800 24.65100 31.67900 1.000 18.66529 104 LEU A C 1
ATOM 734 O O . LEU A 1 106 ? 22.57000 24.09900 31.91600 1.000 28.61109 104 LEU A O 1
ATOM 739 N N . GLN A 1 107 ? 24.61300 24.06600 30.99800 1.000 12.74782 105 GLN A N 1
ATOM 740 C CA . GLN A 1 107 ? 24.53200 22.69000 30.54800 1.000 21.44446 105 GLN A CA 1
ATOM 741 C C . G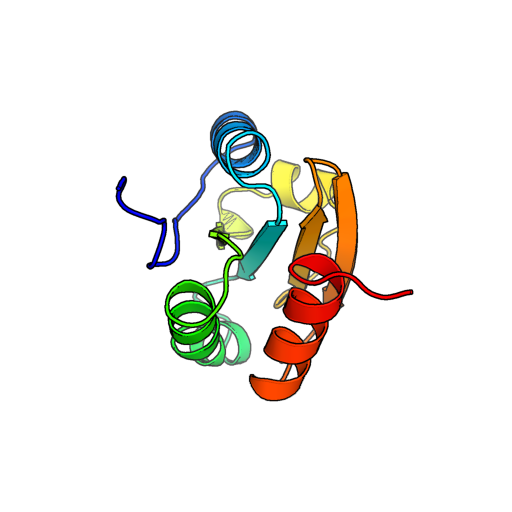LN A 1 107 ? 25.53900 21.89100 31.35500 1.000 16.75962 105 GLN A C 1
ATOM 742 O O . GLN A 1 107 ? 26.69800 22.30000 31.46100 1.000 13.63380 105 GLN A O 1
ATOM 748 N N . ASP A 1 108 ? 25.09000 20.77200 31.91100 1.000 18.60610 106 ASP A N 1
ATOM 749 C CA A ASP A 1 108 ? 25.91000 19.90200 32.74700 0.454 19.81556 106 ASP A CA 1
ATOM 750 C CA B ASP A 1 108 ? 25.98600 20.01000 32.76600 0.546 19.54701 106 ASP A CA 1
ATOM 751 C C . ASP A 1 108 ? 27.08100 19.33900 31.94600 1.000 18.12470 106 ASP A C 1
ATOM 752 O O . ASP A 1 108 ? 26.96900 19.11500 30.73600 1.000 16.75817 106 ASP A O 1
ATOM 761 N N . GLU A 1 109 ? 28.19500 19.08100 32.63100 1.000 16.34343 107 GLU A N 1
ATOM 762 C CA . GLU A 1 109 ? 29.39200 18.59200 31.95300 1.000 13.92425 107 GLU A CA 1
ATOM 763 C C . GLU A 1 109 ? 29.11500 17.32100 31.14500 1.000 16.06235 107 GLU A C 1
ATOM 764 O O . GLU A 1 109 ? 29.56200 17.19500 30.00100 1.000 16.27777 107 GLU A O 1
ATOM 770 N N . ASP A 1 110 ? 28.36300 16.37800 31.71100 1.000 16.75950 108 ASP A N 1
ATOM 771 C CA . ASP A 1 110 ? 28.09900 15.11800 31.01800 1.000 16.62469 108 ASP A CA 1
ATOM 772 C C . ASP A 1 110 ? 27.26700 15.33900 29.76200 1.000 18.71500 108 ASP A C 1
ATOM 773 O O . ASP A 1 110 ? 27.50500 14.69900 28.73200 1.000 18.03027 108 ASP A O 1
ATOM 778 N N . ALA A 1 111 ? 26.27800 16.23100 29.83000 1.000 18.00088 109 ALA A N 1
ATOM 779 C CA . ALA A 1 111 ? 25.46400 16.53600 28.65500 1.000 20.30039 109 ALA A CA 1
ATOM 780 C C . ALA A 1 111 ? 26.29500 17.16000 27.53900 1.000 21.54190 109 ALA A C 1
ATOM 781 O O . ALA A 1 111 ? 26.11200 16.83300 26.35900 1.000 19.60868 109 ALA A O 1
ATOM 783 N N . LEU A 1 112 ? 27.19500 18.08100 27.88900 1.000 16.90782 110 LEU A N 1
ATOM 784 C CA . LEU A 1 112 ? 28.05200 18.68800 26.87700 1.000 14.52465 110 LEU A CA 1
ATOM 785 C C . LEU A 1 112 ? 29.04300 17.67900 26.31100 1.000 14.63880 110 LEU A C 1
ATOM 786 O O . LEU A 1 112 ? 29.31200 17.67800 25.10300 1.000 13.41566 110 LEU A O 1
ATOM 791 N N . LYS A 1 113 ? 29.61000 16.82200 27.16600 1.000 15.27748 111 LYS A N 1
ATOM 792 C CA . LYS A 1 113 ? 30.49800 15.77500 26.66200 1.000 13.16965 111 LYS A CA 1
ATOM 793 C C . LYS A 1 113 ? 29.75500 14.85500 25.70400 1.000 15.27048 111 LYS A C 1
ATOM 794 O O . LYS A 1 113 ? 30.28000 14.48800 24.64600 1.000 17.29588 111 LYS A O 1
ATOM 800 N N . ASP A 1 114 ? 28.51600 14.48700 26.04700 1.000 15.82370 112 ASP A N 1
ATOM 801 C CA . ASP A 1 114 ? 27.73400 13.63600 25.15500 1.000 17.56687 112 ASP A CA 1
ATOM 802 C C . ASP A 1 114 ? 27.43300 14.34400 23.84000 1.000 18.86871 112 ASP A C 1
ATOM 803 O O . ASP A 1 114 ? 27.44800 13.71800 22.77100 1.000 19.88181 112 ASP A O 1
ATOM 808 N N . LEU A 1 115 ? 27.14700 15.64400 23.90000 1.000 18.35957 113 LEU A N 1
ATOM 809 C CA . LEU A 1 115 ? 26.91200 16.41300 22.68100 1.000 19.09735 113 LEU A CA 1
ATOM 810 C C . LEU A 1 115 ? 28.15400 16.43100 21.80100 1.000 18.59329 113 LEU A C 1
ATOM 811 O O . LEU A 1 115 ? 28.07400 16.22200 20.58500 1.000 19.39621 113 LEU A O 1
ATOM 816 N N . ILE A 1 116 ? 29.31900 16.68500 22.40100 1.000 15.24235 114 ILE A N 1
ATOM 817 C CA . ILE A 1 116 ? 30.55600 16.70400 21.62400 1.000 15.36943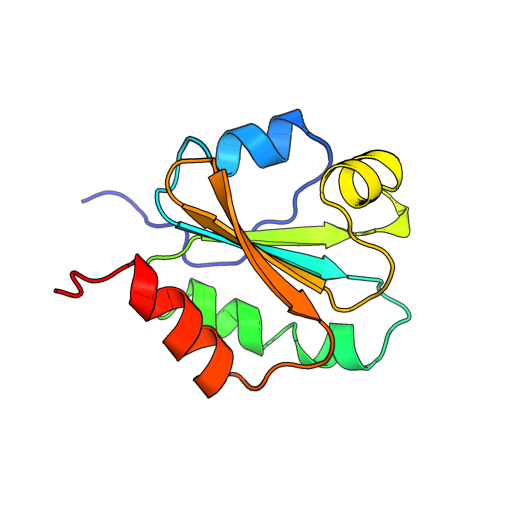 114 ILE A CA 1
ATOM 818 C C . ILE A 1 116 ? 30.80100 15.34700 20.97500 1.000 18.20477 114 ILE A C 1
ATOM 819 O O . ILE A 1 116 ? 31.11600 15.25600 19.78200 1.000 14.89104 114 ILE A O 1
ATOM 824 N N . GLU A 1 117 ? 30.66000 14.26800 21.75500 1.000 16.82490 115 GLU A N 1
ATOM 825 C CA . GLU A 1 117 ? 30.99700 12.93500 21.26600 1.000 17.56364 115 GLU A CA 1
ATOM 826 C C . GLU A 1 117 ? 30.05500 12.45900 20.17100 1.000 18.09794 115 GLU A C 1
ATOM 827 O O . GLU A 1 117 ? 30.43500 11.59200 19.37800 1.000 19.43063 115 GLU A O 1
ATOM 833 N N . SER A 1 118 ? 28.84300 13.00700 20.09200 1.000 18.56878 116 SER A N 1
ATOM 834 C CA . SER A 1 118 ? 27.99600 12.64900 18.96400 1.000 22.68240 116 SER A CA 1
ATOM 835 C C . SER A 1 118 ? 28.54400 13.18900 17.64900 1.000 22.80248 116 SER A C 1
ATOM 836 O O . SER A 1 118 ? 28.05700 12.78900 16.58500 1.000 24.84581 116 SER A O 1
ATOM 839 N N . TYR A 1 119 ? 29.55700 14.06200 17.69200 1.000 17.15466 117 TYR A N 1
ATOM 840 C CA . TYR A 1 119 ? 30.22500 14.53700 16.48400 1.000 18.24587 117 TYR A CA 1
ATOM 841 C C . TYR A 1 119 ? 31.68800 14.13800 16.37900 1.000 22.05769 117 TYR A C 1
ATOM 842 O O . TYR A 1 119 ? 32.19700 14.00600 15.26500 1.000 23.62664 117 TYR A O 1
ATOM 851 N N . THR A 1 120 ? 32.38500 13.95100 17.49300 1.000 19.67548 118 THR A N 1
ATOM 852 C CA . THR A 1 120 ? 33.77700 13.52900 17.40100 1.000 19.10882 118 THR A CA 1
ATOM 853 C C . THR A 1 120 ? 33.92000 12.03000 17.18100 1.000 28.87087 118 THR A C 1
ATOM 854 O O . THR A 1 120 ? 35.04700 11.54900 17.00700 1.000 29.51414 118 THR A O 1
ATOM 858 N N . GLU A 1 121 ? 32.81200 11.28300 17.17700 1.000 23.93940 119 GLU A N 1
ATOM 859 C CA . GLU A 1 121 ? 32.81121 9.83560 17.00323 1.000 33.80872 119 GLU A CA 1
ATOM 860 C C . GLU A 1 121 ? 31.81300 9.41700 15.92900 1.000 40.33688 119 GLU A C 1
ATOM 861 O O . GLU A 1 121 ? 30.81893 10.10183 15.67280 1.000 42.43485 119 GLU A O 1
ATOM 867 N N . LEU A 1 122 ? 32.11100 8.29900 15.26800 1.000 43.31032 120 LEU A N 1
ATOM 868 C CA . LEU A 1 122 ? 31.22800 7.72500 14.26000 1.000 49.38005 120 LEU A CA 1
ATOM 869 C C . LEU A 1 122 ? 29.90600 7.29800 14.89800 1.000 59.61653 120 LEU A C 1
ATOM 870 O O . LEU A 1 122 ? 29.89200 6.63500 15.93900 1.000 62.24906 120 LEU A O 1
ATOM 875 N N . VAL A 1 123 ? 28.79000 7.66800 14.27600 1.000 59.46501 121 VAL A N 1
ATOM 876 C CA . VAL A 1 123 ? 27.47636 7.37024 14.85659 1.000 67.41171 121 VAL A CA 1
ATOM 877 C C . VAL A 1 123 ? 26.83900 6.20800 14.08400 1.000 76.54066 121 VAL A C 1
ATOM 878 O O . VAL A 1 123 ? 27.39934 5.10365 14.15392 1.000 80.73515 121 VAL A O 1
ATOM 882 N N . PRO A 1 124 ? 25.68600 6.32200 13.37300 1.000 81.17619 122 PRO A N 1
ATOM 883 C CA . PRO A 1 124 ? 25.65500 5.15200 12.47900 1.000 86.03959 122 PRO A CA 1
ATOM 884 C C . PRO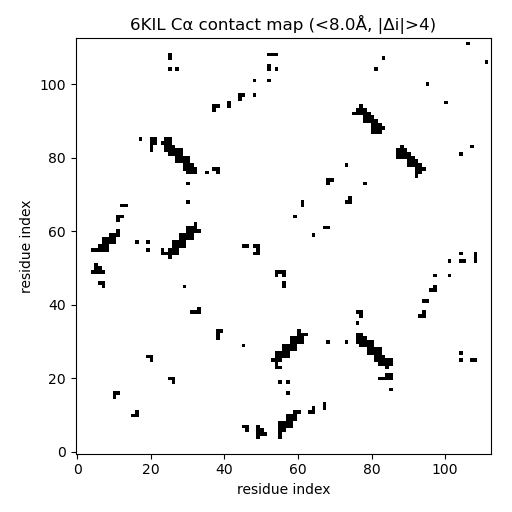 A 1 124 ? 26.66300 5.23900 11.33300 1.000 86.40431 122 PRO A C 1
ATOM 885 O O . PRO A 1 124 ? 27.47300 4.32300 11.17600 1.000 85.47520 122 PRO A O 1
#

Radius of gyration: 12.89 Å; Cα contacts (8 Å, |Δi|>4): 197; chains: 1; bounding box: 32×37×28 Å

CATH classification: 3.40.30.10

Foldseek 3Di:
DDDAQLAAAEAADDVRVQVQVQVAQKEKEWEDAPVDDLSVVCRVLVNVCSNPDSYHYYYYHCVRHVVVCVVVPNDDPGKIFMHGNNHTDDIDHDRDDSVRVSVVRCVRRDDDD

B-factor: mean 20.18, std 12.51, range [6.26, 86.4]

Solvent-accessible surface area: 6204 Å² total; per-residue (Å²): 138,142,99,79,52,74,78,28,66,138,5,113,28,76,101,78,0,64,85,16,10,98,118,25,120,9,0,1,0,0,0,23,0,97,181,14,44,62,2,101,116,0,54,78,29,0,76,34,0,3,89,113,20,123,1,0,0,0,9,0,18,23,76,122,12,128,83,12,6,76,74,40,20,12,208,43,38,7,2,1,0,0,4,21,132,40,114,73,53,58,69,34,94,29,89,47,96,61,90,50,2,55,94,37,0,49,52,76,35,105,174,98,163

Sequence (113 aa):
GTASPDEPLYVQQGQTELDDVTSSDDNDVVLADFYADDWCGPCQMLEEPVVETLAEQQTDAAVAKIDVDENQALASAYGVRGVPTLVLFADGEQVEEVVGLQDDEDALKDLIESYTELVP

InterPro domains:
  IPR005746 Thioredoxin [TIGR01068] (26-116)
  IPR013766 Thioredoxin domain [PF00085] (28-115)
  IPR013766 Thioredoxin domain [PS51352] (7-119)
  IPR017937 Thioredoxin, conserved site [PS00194] (37-55)
  IPR036249 Thioredoxin-like superfamily [SSF52833] (14-118)

Nearest PDB structures (foldseek):
  6kil-assembly1_A  TM=1.009E+00  e=1.799E-25  Halobacterium salinarum NRC-1
  2o8v-assembly1_B  TM=9.001E-01  e=1.270E-12  Escherichia coli
  2xbi-assembly1_A  TM=8.993E-01  e=1.092E-10  Schistosoma mansoni
  2xbq-assembly1_A  TM=9.121E-01  e=8.026E-10  Schistosoma mansoni
  4i8b-assembly1_B  TM=8.890E-01  e=2.036E-09  Schistosoma japonicum